Protein AF-A0A819K1G5-F1 (afdb_monomer)

Mean predicted aligned error: 10.21 Å

Foldseek 3Di:
DPDDDDDPVPDPQPPPCVVVDPPDDDDDDDPVLVVCVVVCVVCCVPPNDDDDDDDDDPDQPQVPDDPVPDDGDDDDCSVVVD

pLDDT: mean 75.42, std 11.12, range [54.12, 92.56]

Solvent-accessible surface area (backbone atoms only — not comparable to full-atom values): 5936 Å² total; per-residue (Å²): 127,98,75,86,87,88,82,83,86,76,70,66,64,72,81,60,37,62,81,76,34,96,84,65,80,81,82,81,76,54,72,66,32,64,64,45,43,66,54,52,54,55,46,41,76,76,70,56,80,80,90,79,91,78,87,85,76,96,69,73,79,48,77,81,52,62,77,91,82,49,91,70,80,78,89,77,67,42,80,80,74,104

Secondary structure (DSSP, 8-state):
-------SS-S-HHHHHTTT-TT-PPPPPPHHHHHHHHHHHHHHHHH----------S--GGGGS-TTTS------SGGG--

Radius of gyration: 17.32 Å; Cα contacts (8 Å, |Δi|>4): 35; chains: 1; bounding box: 38×30×46 Å

Sequence (82 aa):
AERIVESTGVLPILVKYQSYLHAGAKKATSYTTNCLSPLAKVVHKKFGTIEAVDGSSNKNWCDGLGATQNIISSSTGDAKAI

Structure (mmCIF, N/CA/C/O backbone):
data_AF-A0A819K1G5-F1
#
_entry.id   AF-A0A819K1G5-F1
#
loop_
_atom_site.group_PDB
_atom_site.id
_atom_site.type_symbol
_atom_site.label_atom_id
_atom_site.label_alt_id
_atom_site.label_comp_id
_atom_site.label_asym_id
_atom_site.label_entity_id
_atom_site.label_seq_id
_atom_site.pdbx_PDB_ins_code
_atom_site.Cartn_x
_atom_site.Cartn_y
_atom_site.Cartn_z
_atom_site.occupancy
_atom_site.B_iso_or_equiv
_atom_site.auth_seq_id
_atom_site.auth_comp_id
_atom_site.auth_asym_id
_atom_site.auth_atom_id
_atom_site.pdbx_PDB_model_num
ATOM 1 N N . ALA A 1 1 ? 11.852 -12.185 -25.311 1.00 54.12 1 ALA A N 1
ATOM 2 C CA . ALA A 1 1 ? 11.306 -12.118 -23.941 1.00 54.12 1 ALA A CA 1
ATOM 3 C C . ALA A 1 1 ? 9.849 -11.697 -24.043 1.00 54.12 1 ALA A C 1
ATOM 5 O O . ALA A 1 1 ? 9.580 -10.709 -24.710 1.00 54.12 1 ALA A O 1
ATOM 6 N N . GLU A 1 2 ? 8.916 -12.460 -23.476 1.00 74.12 2 GLU A N 1
ATOM 7 C CA . GLU A 1 2 ? 7.476 -12.203 -23.651 1.00 74.12 2 GLU A CA 1
ATOM 8 C C . GLU A 1 2 ? 6.994 -10.972 -22.858 1.00 74.12 2 GLU A C 1
ATOM 10 O O . GLU A 1 2 ? 6.036 -10.317 -23.258 1.00 74.12 2 GLU A O 1
ATOM 15 N N . ARG A 1 3 ? 7.665 -10.622 -21.746 1.00 71.75 3 ARG A N 1
ATOM 16 C CA . ARG A 1 3 ? 7.363 -9.444 -20.911 1.00 71.75 3 ARG A CA 1
ATOM 17 C C . ARG A 1 3 ? 8.639 -8.853 -20.309 1.00 71.75 3 ARG A C 1
ATOM 19 O O . ARG A 1 3 ? 9.580 -9.588 -20.018 1.00 71.75 3 ARG A O 1
ATOM 26 N N . ILE A 1 4 ? 8.648 -7.536 -20.109 1.00 75.56 4 ILE A N 1
ATOM 27 C CA . ILE A 1 4 ? 9.705 -6.782 -19.417 1.00 75.56 4 ILE A CA 1
ATOM 28 C C . ILE A 1 4 ? 9.085 -6.212 -18.136 1.00 75.56 4 ILE A C 1
ATOM 30 O O . ILE A 1 4 ? 8.012 -5.615 -18.203 1.00 75.56 4 ILE A O 1
ATOM 34 N N . VAL A 1 5 ? 9.739 -6.399 -16.986 1.00 82.25 5 VAL A N 1
ATOM 35 C CA . VAL A 1 5 ? 9.300 -5.859 -15.686 1.00 82.25 5 VAL A CA 1
ATOM 36 C C . VAL A 1 5 ? 10.207 -4.694 -15.297 1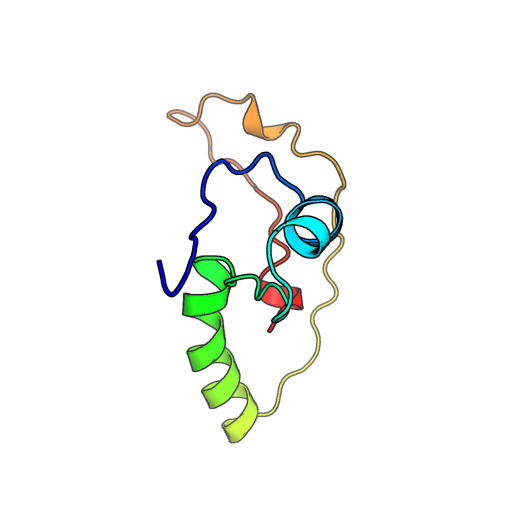.00 82.25 5 VAL A C 1
ATOM 38 O O . VAL A 1 5 ? 11.427 -4.810 -15.363 1.00 82.25 5 VAL A O 1
ATOM 41 N N . GLU A 1 6 ? 9.604 -3.575 -14.906 1.00 80.00 6 GLU A N 1
ATOM 42 C CA . GLU A 1 6 ? 10.292 -2.365 -14.450 1.00 80.00 6 GLU A CA 1
ATOM 43 C C . GLU A 1 6 ? 10.159 -2.251 -12.931 1.00 80.00 6 GLU A C 1
ATOM 45 O O . GLU A 1 6 ? 9.044 -2.323 -12.417 1.00 80.00 6 GLU A O 1
ATOM 50 N N . SER A 1 7 ? 11.275 -2.085 -12.218 1.00 82.44 7 SER A N 1
ATOM 51 C CA . SER A 1 7 ? 11.289 -1.924 -10.755 1.00 82.44 7 SER A CA 1
ATOM 52 C C . SER A 1 7 ? 12.313 -0.885 -10.275 1.00 82.44 7 SER A C 1
ATOM 54 O O . SER A 1 7 ? 12.599 -0.815 -9.081 1.00 82.44 7 SER A O 1
ATOM 56 N N . THR A 1 8 ? 12.891 -0.083 -11.174 1.00 81.31 8 THR A N 1
ATOM 57 C CA . THR A 1 8 ? 13.909 0.924 -10.829 1.00 81.31 8 THR A CA 1
ATOM 58 C C . THR A 1 8 ? 13.315 2.149 -10.138 1.00 81.31 8 THR A C 1
ATOM 60 O O . THR A 1 8 ? 14.056 2.920 -9.537 1.00 81.31 8 THR A O 1
ATOM 63 N N . GLY A 1 9 ? 11.993 2.351 -10.210 1.00 74.69 9 GLY A N 1
ATOM 64 C CA . GLY A 1 9 ? 11.288 3.408 -9.475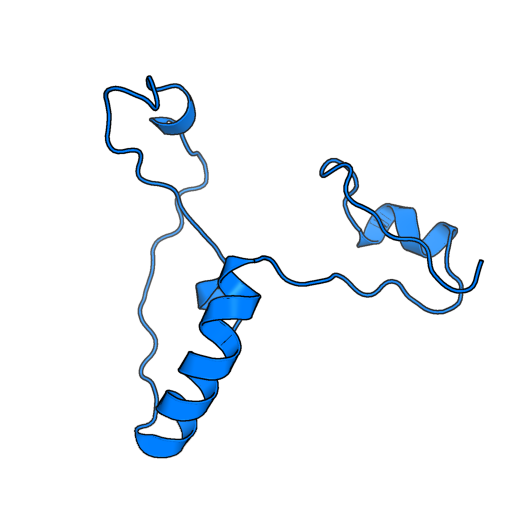 1.00 74.69 9 GLY A CA 1
ATOM 65 C C . GLY A 1 9 ? 11.518 4.829 -10.005 1.00 74.69 9 GLY A C 1
ATOM 66 O O . GLY A 1 9 ? 10.894 5.765 -9.518 1.00 74.69 9 GLY A O 1
ATOM 67 N N . VAL A 1 10 ? 12.369 4.999 -11.022 1.00 69.44 10 VAL A N 1
ATOM 68 C CA . VAL A 1 10 ? 12.731 6.301 -11.613 1.00 69.44 10 VAL A CA 1
ATOM 69 C C . VAL A 1 10 ? 12.128 6.524 -13.000 1.00 69.44 10 VAL A C 1
ATOM 71 O O . VAL A 1 10 ? 12.230 7.616 -13.557 1.00 69.44 10 VAL A O 1
ATOM 74 N N . LEU A 1 11 ? 11.500 5.501 -13.584 1.00 61.62 11 LEU A N 1
ATOM 75 C CA . LEU A 1 11 ? 10.939 5.573 -14.928 1.00 61.62 11 LEU A CA 1
ATOM 76 C C . LEU A 1 11 ? 9.428 5.851 -14.871 1.00 61.62 11 LEU A C 1
ATOM 78 O O . LEU A 1 11 ? 8.654 4.959 -14.517 1.00 61.62 11 LEU A O 1
ATOM 82 N N . PRO A 1 12 ? 8.953 7.050 -15.266 1.00 58.47 12 PRO A N 1
ATOM 83 C CA . PRO A 1 12 ? 7.528 7.261 -15.470 1.00 58.47 12 PRO A CA 1
ATOM 84 C C . PRO A 1 12 ? 7.067 6.389 -16.645 1.00 58.47 12 PRO A C 1
ATOM 86 O O . PRO A 1 12 ? 7.446 6.595 -17.800 1.00 58.47 12 PRO A O 1
ATOM 89 N N . ILE A 1 13 ? 6.247 5.390 -16.317 1.00 63.75 13 ILE A N 1
ATOM 90 C CA . ILE A 1 13 ? 5.859 4.271 -17.188 1.00 63.75 13 ILE A CA 1
ATOM 91 C C . ILE A 1 13 ? 5.342 4.724 -18.561 1.00 63.75 13 ILE A C 1
ATOM 93 O O . ILE A 1 13 ? 5.613 4.070 -19.558 1.00 63.75 13 ILE A O 1
ATOM 97 N N . LEU A 1 14 ? 4.645 5.857 -18.656 1.00 58.38 14 LEU A N 1
ATOM 98 C CA . LEU A 1 14 ? 3.976 6.263 -19.895 1.00 58.38 14 LEU A CA 1
ATOM 99 C C . LEU A 1 14 ? 4.898 6.885 -20.953 1.00 58.38 14 LEU A C 1
ATOM 101 O O . LEU A 1 14 ? 4.701 6.626 -22.135 1.00 58.38 14 LEU A O 1
ATOM 105 N N . VAL A 1 15 ? 5.911 7.663 -20.560 1.00 58.91 15 VAL A N 1
ATOM 106 C CA . VAL A 1 15 ? 6.710 8.442 -21.530 1.00 58.91 15 VAL A CA 1
ATOM 107 C C . VAL A 1 15 ? 7.801 7.593 -22.183 1.00 58.91 15 VAL A C 1
ATOM 109 O O . VAL A 1 15 ? 8.132 7.808 -23.344 1.00 58.91 15 VAL A O 1
ATOM 112 N N . LYS A 1 16 ? 8.344 6.598 -21.466 1.00 58.09 16 LYS A N 1
ATOM 113 C CA . LYS A 1 16 ? 9.463 5.785 -21.966 1.00 58.09 16 LYS A CA 1
ATOM 114 C C . LYS A 1 16 ? 9.040 4.418 -22.520 1.00 58.09 16 LYS A C 1
ATOM 116 O O . LYS A 1 16 ? 9.632 3.981 -23.497 1.00 58.09 16 LYS A O 1
ATOM 121 N N 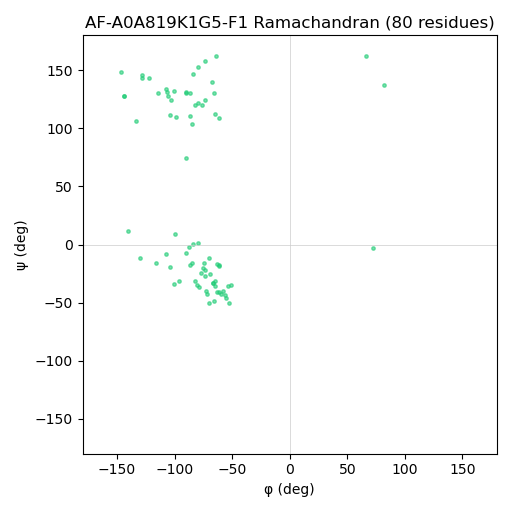. TYR A 1 17 ? 8.014 3.749 -21.970 1.00 58.16 17 TYR A N 1
ATOM 122 C CA . TYR A 1 17 ? 7.637 2.393 -22.422 1.00 58.16 17 TYR A CA 1
ATOM 123 C C . TYR A 1 17 ? 6.871 2.335 -23.741 1.00 58.16 17 TYR A C 1
ATOM 125 O O . TYR A 1 17 ? 6.946 1.308 -24.413 1.00 58.16 17 TYR A O 1
ATOM 133 N N . GLN A 1 18 ? 6.170 3.406 -24.128 1.00 55.78 18 GLN A N 1
ATOM 134 C CA . GLN A 1 18 ? 5.526 3.512 -25.447 1.00 55.78 18 GLN A CA 1
ATOM 135 C C . GLN A 1 18 ? 6.530 3.242 -26.581 1.00 55.78 18 GLN A C 1
ATOM 137 O O . GLN A 1 18 ? 6.200 2.573 -27.552 1.00 55.78 18 GLN A O 1
ATOM 142 N N . SER A 1 19 ? 7.783 3.669 -26.401 1.00 57.41 19 SER A N 1
ATOM 143 C CA . SER A 1 19 ? 8.874 3.460 -27.355 1.00 57.41 19 SER A CA 1
ATOM 144 C C . SER A 1 19 ? 9.437 2.030 -27.365 1.00 57.41 19 SER A C 1
ATOM 146 O O . SER A 1 19 ? 10.074 1.644 -28.339 1.00 57.41 19 SER A O 1
ATOM 148 N N . TYR A 1 20 ? 9.234 1.241 -26.299 1.00 55.56 20 TYR A N 1
ATOM 149 C CA . TYR A 1 20 ? 9.776 -0.123 -26.160 1.00 55.56 20 TYR A CA 1
ATOM 150 C C . TYR A 1 20 ? 8.740 -1.235 -26.391 1.00 55.56 20 TYR A C 1
ATOM 152 O O . TYR A 1 20 ? 9.128 -2.378 -26.627 1.00 55.56 20 TYR A O 1
ATOM 160 N N . LEU A 1 21 ? 7.435 -0.949 -26.307 1.00 56.72 21 LEU A N 1
ATOM 161 C CA . LEU A 1 21 ? 6.376 -1.960 -26.385 1.00 56.72 21 LEU A CA 1
ATOM 162 C C . LEU A 1 21 ? 5.251 -1.539 -27.338 1.00 56.72 21 LEU A C 1
ATOM 164 O O . LEU A 1 21 ? 4.376 -0.758 -26.975 1.00 56.72 21 LEU A O 1
ATOM 168 N N . HIS A 1 22 ? 5.201 -2.173 -28.514 1.00 56.78 22 HIS A N 1
ATOM 169 C CA . HIS A 1 22 ? 4.101 -2.026 -29.481 1.00 56.78 22 HIS A CA 1
ATOM 170 C C . HIS A 1 22 ? 2.732 -2.518 -28.956 1.00 56.78 22 HIS A C 1
ATOM 172 O O . HIS A 1 22 ? 1.704 -2.167 -29.523 1.00 56.78 22 HIS A O 1
ATOM 178 N N . ALA A 1 23 ? 2.697 -3.310 -27.874 1.00 59.59 23 ALA A N 1
ATOM 179 C CA . ALA A 1 23 ? 1.479 -3.917 -27.314 1.00 59.59 23 ALA A CA 1
ATOM 180 C C . ALA A 1 23 ? 0.895 -3.182 -26.085 1.00 59.59 23 ALA A C 1
ATOM 182 O O . ALA A 1 23 ? -0.033 -3.679 -25.446 1.00 59.59 23 ALA A O 1
ATOM 183 N N . GLY A 1 24 ? 1.417 -1.997 -25.753 1.00 64.31 24 GLY A N 1
ATOM 184 C CA . GLY A 1 24 ? 0.955 -1.196 -24.619 1.00 64.31 24 GLY A CA 1
ATOM 185 C C . GLY A 1 24 ? 1.547 -1.636 -23.276 1.00 64.31 24 GLY A C 1
ATOM 186 O O . GLY A 1 24 ? 1.657 -2.819 -22.955 1.00 64.31 24 GLY A O 1
ATOM 187 N N . ALA A 1 25 ? 1.945 -0.656 -22.466 1.00 66.50 25 ALA A N 1
ATOM 188 C CA . ALA A 1 25 ? 2.480 -0.879 -21.128 1.00 66.50 25 ALA A CA 1
ATOM 189 C C . ALA A 1 25 ? 1.344 -0.962 -20.099 1.00 66.50 25 ALA A C 1
ATOM 191 O O . ALA A 1 25 ? 0.485 -0.083 -20.045 1.00 66.50 25 ALA A O 1
ATOM 192 N N . LYS A 1 26 ? 1.353 -1.996 -19.251 1.00 71.69 26 LYS A N 1
ATOM 193 C CA . LYS A 1 26 ? 0.451 -2.110 -18.096 1.00 71.69 26 LYS A CA 1
ATOM 194 C C . LYS A 1 26 ? 1.227 -1.773 -16.828 1.00 71.69 26 LYS A C 1
ATOM 196 O O . LYS A 1 26 ? 2.248 -2.398 -16.554 1.00 71.69 26 LYS A O 1
ATOM 201 N N . LYS A 1 27 ? 0.741 -0.801 -16.054 1.00 76.31 27 LYS A N 1
ATOM 202 C CA . LYS A 1 27 ? 1.292 -0.477 -14.733 1.00 76.31 27 LYS A CA 1
ATOM 203 C C . LYS A 1 27 ? 0.702 -1.436 -13.701 1.00 76.31 27 LYS A C 1
ATOM 205 O O . LYS A 1 27 ? -0.512 -1.466 -13.526 1.00 76.31 27 LYS A O 1
ATOM 210 N N . ALA A 1 28 ? 1.556 -2.200 -13.024 1.00 76.56 28 ALA A N 1
ATOM 211 C CA . ALA A 1 28 ? 1.150 -2.909 -11.817 1.00 76.56 28 ALA A CA 1
ATOM 212 C C . ALA A 1 28 ? 0.853 -1.890 -10.702 1.00 76.56 28 ALA A C 1
ATOM 214 O O . ALA A 1 28 ? 1.545 -0.878 -10.567 1.00 76.56 28 ALA A O 1
ATOM 215 N N . THR A 1 29 ? -0.202 -2.137 -9.938 1.00 82.88 29 THR A N 1
ATOM 216 C CA . THR A 1 29 ? -0.614 -1.328 -8.788 1.00 82.88 29 THR A CA 1
ATOM 217 C C . THR A 1 29 ? 0.318 -1.551 -7.594 1.00 82.88 29 THR A C 1
ATOM 219 O O . THR A 1 29 ? 1.023 -2.560 -7.519 1.00 82.88 29 THR A O 1
ATOM 222 N N . SER A 1 30 ? 0.356 -0.589 -6.669 1.00 85.94 30 SER A N 1
ATOM 223 C CA . SER A 1 30 ? 1.190 -0.654 -5.464 1.00 85.94 30 SER A CA 1
ATOM 224 C C . SER A 1 30 ? 0.770 -1.798 -4.533 1.00 85.94 30 SER A C 1
ATOM 226 O O . SER A 1 30 ? -0.347 -2.318 -4.610 1.00 85.94 30 SER A O 1
ATOM 228 N N . TYR A 1 31 ? 1.665 -2.168 -3.615 1.00 88.12 31 TYR A N 1
ATOM 229 C CA . TYR A 1 31 ? 1.399 -3.206 -2.620 1.00 88.12 31 TYR A CA 1
ATOM 230 C C . TYR A 1 31 ? 0.139 -2.906 -1.790 1.00 88.12 31 TYR A C 1
ATOM 232 O O . TYR A 1 31 ? -0.729 -3.770 -1.676 1.00 88.12 31 TYR A O 1
ATOM 240 N N . THR A 1 32 ? -0.027 -1.674 -1.296 1.00 87.31 32 THR A N 1
ATOM 241 C CA . THR A 1 32 ? -1.210 -1.293 -0.507 1.00 8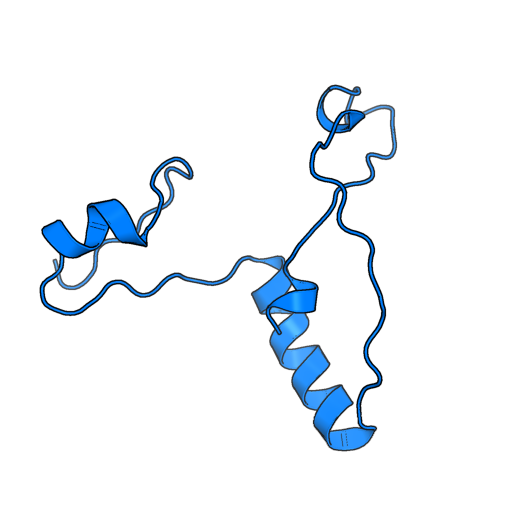7.31 32 THR A CA 1
ATOM 242 C C . THR A 1 32 ? -2.495 -1.388 -1.327 1.00 87.31 32 THR A C 1
ATOM 244 O O . THR A 1 32 ? -3.487 -1.913 -0.828 1.00 87.31 32 THR A O 1
ATOM 247 N N . THR A 1 33 ? -2.484 -0.963 -2.599 1.00 86.81 33 THR A N 1
ATOM 248 C CA . THR A 1 33 ? -3.651 -1.097 -3.494 1.00 86.81 33 THR A CA 1
ATOM 249 C C . THR A 1 33 ? -4.041 -2.565 -3.665 1.00 86.81 33 THR A C 1
ATOM 251 O O . THR A 1 33 ? -5.220 -2.911 -3.591 1.00 86.81 33 THR A O 1
ATOM 254 N N . ASN A 1 34 ? -3.057 -3.452 -3.830 1.00 88.94 34 ASN A N 1
ATOM 255 C CA . ASN A 1 34 ? -3.306 -4.888 -3.977 1.00 88.94 34 ASN A CA 1
ATOM 256 C C . ASN A 1 34 ? -3.911 -5.504 -2.711 1.00 88.94 34 ASN A C 1
ATOM 258 O O . ASN A 1 34 ? -4.760 -6.389 -2.813 1.00 88.94 34 ASN A O 1
ATOM 262 N N . CYS A 1 35 ? -3.513 -5.029 -1.529 1.00 89.00 35 CYS A N 1
ATOM 263 C CA . CYS A 1 35 ? -4.086 -5.469 -0.259 1.00 89.00 35 CYS A CA 1
ATOM 264 C C . CYS A 1 35 ? -5.504 -4.923 -0.029 1.00 89.00 35 CYS A C 1
ATOM 266 O O . CYS A 1 35 ? -6.368 -5.648 0.463 1.00 89.00 35 CYS A O 1
ATOM 268 N N . LEU A 1 36 ? -5.762 -3.663 -0.388 1.00 88.56 36 LEU A N 1
ATOM 269 C CA . LEU A 1 36 ? -7.042 -2.997 -0.131 1.00 88.56 36 LEU A CA 1
ATOM 270 C C . LEU A 1 36 ? -8.130 -3.368 -1.143 1.00 88.56 36 LEU A C 1
ATOM 272 O O . LEU A 1 36 ? -9.294 -3.501 -0.766 1.00 88.56 36 LEU A O 1
ATOM 276 N N . SER A 1 37 ? -7.772 -3.585 -2.409 1.00 89.44 37 SER A N 1
ATOM 277 C CA . SER A 1 37 ? -8.721 -3.858 -3.495 1.00 89.44 37 SER A CA 1
ATOM 278 C C . SER A 1 37 ? -9.703 -5.016 -3.217 1.00 89.44 37 SER A C 1
ATOM 280 O O . SER A 1 37 ? -10.916 -4.808 -3.349 1.00 89.44 37 SER A O 1
ATOM 282 N N . PRO A 1 38 ? -9.271 -6.221 -2.783 1.00 90.88 38 PRO A N 1
ATOM 283 C CA . PRO A 1 38 ? -10.215 -7.304 -2.503 1.00 90.88 38 PRO A CA 1
ATOM 284 C C . PRO A 1 38 ? -11.125 -6.994 -1.307 1.00 90.88 38 PRO A C 1
ATOM 286 O O . PRO A 1 38 ? -12.294 -7.384 -1.316 1.00 90.88 38 PRO A O 1
ATOM 289 N N . LEU A 1 39 ? -10.624 -6.269 -0.303 1.00 88.69 39 LEU A N 1
ATOM 290 C CA . LEU A 1 39 ? -11.396 -5.898 0.880 1.00 88.69 39 LEU A CA 1
ATOM 291 C C . LEU A 1 39 ? -12.476 -4.868 0.532 1.00 88.69 39 LEU A C 1
ATOM 293 O O . LEU A 1 39 ? -13.655 -5.088 0.820 1.00 88.69 39 LEU A O 1
ATOM 297 N N . ALA A 1 40 ? -12.092 -3.794 -0.159 1.00 88.25 40 ALA A N 1
ATOM 298 C 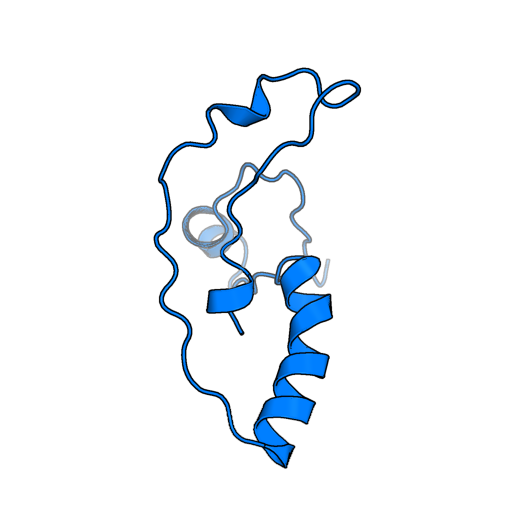CA . ALA A 1 40 ? -13.004 -2.750 -0.612 1.00 88.25 40 ALA A CA 1
ATOM 299 C C . ALA A 1 40 ? -14.117 -3.321 -1.499 1.00 88.25 40 ALA A C 1
ATOM 301 O O . ALA A 1 40 ? -15.286 -2.989 -1.317 1.00 88.25 40 ALA A O 1
ATOM 302 N N . LYS A 1 41 ? -13.792 -4.272 -2.384 1.00 89.19 41 LYS A N 1
ATOM 303 C CA . LYS A 1 41 ? -14.774 -4.941 -3.249 1.00 89.19 41 LYS A CA 1
ATOM 304 C C . LYS A 1 41 ? -15.843 -5.714 -2.472 1.00 89.19 41 LYS A C 1
ATOM 306 O O . LYS A 1 41 ? -17.015 -5.691 -2.851 1.00 89.19 41 LYS A O 1
ATOM 311 N N . VAL A 1 42 ? -15.467 -6.414 -1.401 1.00 91.50 42 VAL A N 1
ATOM 312 C CA . VAL A 1 42 ? -16.421 -7.177 -0.575 1.00 91.50 42 VAL A CA 1
ATOM 313 C C . VAL A 1 42 ? -17.302 -6.241 0.247 1.00 91.50 42 VAL A C 1
ATOM 315 O O . VAL A 1 42 ? -18.510 -6.466 0.329 1.00 91.50 42 VAL A O 1
ATOM 318 N N . VAL A 1 43 ? -16.712 -5.197 0.828 1.00 88.38 43 VAL A N 1
ATOM 319 C CA . VAL A 1 43 ? -17.439 -4.205 1.631 1.00 88.38 43 VAL A CA 1
ATOM 320 C C . VAL A 1 43 ? -18.415 -3.423 0.756 1.00 88.38 43 VAL A C 1
ATOM 322 O O . VAL A 1 43 ? -19.602 -3.383 1.071 1.00 88.38 43 VAL A O 1
ATOM 325 N N . HIS A 1 44 ? -17.961 -2.915 -0.392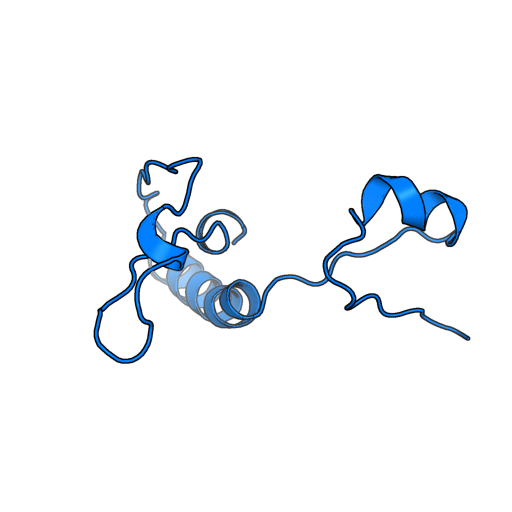 1.00 86.38 44 HIS A N 1
ATOM 326 C CA . HIS A 1 44 ? -18.796 -2.180 -1.342 1.00 86.38 44 HIS A CA 1
ATOM 327 C C . HIS A 1 44 ? -20.009 -3.004 -1.792 1.00 86.38 44 HIS A C 1
ATOM 329 O O . HIS A 1 44 ? -21.135 -2.513 -1.782 1.00 86.38 44 HIS A O 1
ATOM 335 N N . LYS A 1 45 ? -19.808 -4.293 -2.099 1.00 87.88 45 LYS A N 1
ATOM 336 C CA . LYS A 1 45 ? -20.893 -5.194 -2.518 1.00 87.88 45 LYS A CA 1
ATOM 337 C C . LYS A 1 45 ? -21.936 -5.446 -1.422 1.00 87.88 45 LYS A C 1
ATOM 339 O O . LYS A 1 45 ? -23.086 -5.727 -1.747 1.00 87.88 45 LYS A O 1
ATOM 344 N N . LYS A 1 46 ? -21.542 -5.427 -0.146 1.00 88.31 46 LYS A N 1
ATOM 345 C CA . LYS A 1 46 ? -22.423 -5.784 0.979 1.00 88.31 46 LYS A CA 1
ATOM 346 C C . LYS A 1 46 ? -23.080 -4.583 1.655 1.00 88.31 46 LYS A C 1
ATOM 348 O O . LYS A 1 46 ? -24.183 -4.734 2.164 1.00 88.31 46 LYS A O 1
ATOM 353 N N . PHE A 1 47 ? -22.409 -3.435 1.680 1.00 85.19 47 PHE A N 1
ATOM 354 C CA . PHE A 1 47 ? -22.801 -2.305 2.525 1.00 85.19 47 PHE A CA 1
ATOM 355 C C . PHE A 1 47 ? -22.887 -0.969 1.775 1.00 85.19 47 PHE A C 1
ATOM 357 O O . PHE A 1 47 ? -23.427 -0.013 2.324 1.00 85.19 47 PHE A O 1
ATOM 364 N N . GLY A 1 48 ? -22.394 -0.890 0.532 1.00 77.31 48 GLY A N 1
ATOM 365 C CA . GLY A 1 48 ? -22.140 0.396 -0.122 1.00 77.31 48 GLY A CA 1
ATOM 366 C C . GLY A 1 48 ? -21.009 1.168 0.573 1.00 77.31 48 GLY A C 1
ATOM 367 O O . GLY A 1 48 ? -20.622 0.857 1.698 1.00 77.31 48 GLY A O 1
ATOM 368 N N . THR A 1 49 ? -20.433 2.162 -0.103 1.00 73.12 49 THR A N 1
ATOM 369 C CA . THR A 1 49 ? -19.341 2.979 0.456 1.00 73.12 49 THR A CA 1
ATOM 370 C C . THR A 1 49 ? -19.681 4.457 0.312 1.00 73.12 49 THR A C 1
ATOM 372 O O . THR A 1 49 ? -20.274 4.849 -0.691 1.00 73.12 49 THR A O 1
ATOM 375 N N . ILE A 1 50 ? -19.304 5.268 1.301 1.00 69.75 50 ILE A N 1
ATOM 376 C CA . ILE A 1 50 ? -19.397 6.733 1.257 1.00 69.75 50 ILE A CA 1
ATOM 377 C C . ILE A 1 50 ? -17.972 7.270 1.105 1.00 69.75 50 ILE A C 1
ATOM 379 O O . ILE A 1 50 ? -17.066 6.783 1.782 1.00 69.75 50 ILE A O 1
ATOM 383 N N . GLU A 1 51 ? -17.762 8.219 0.192 1.00 68.31 51 GLU A N 1
ATOM 384 C CA . GLU A 1 51 ? -16.437 8.790 -0.067 1.00 68.31 51 GLU A CA 1
ATOM 385 C C . GLU A 1 51 ? -15.921 9.575 1.147 1.00 68.31 51 GLU A C 1
ATOM 387 O O . GLU A 1 51 ? -16.618 10.427 1.701 1.00 68.31 51 GLU A O 1
ATOM 392 N N . ALA A 1 52 ? -14.680 9.294 1.547 1.00 64.00 52 ALA A N 1
ATOM 393 C CA . ALA A 1 52 ? -13.956 10.085 2.532 1.00 64.00 52 ALA A CA 1
ATOM 394 C C . ALA A 1 52 ? -13.170 11.197 1.817 1.00 64.00 52 ALA A C 1
ATOM 396 O O . ALA A 1 52 ? -12.472 10.946 0.835 1.00 64.00 52 ALA A O 1
ATOM 397 N N . VAL A 1 53 ? -13.297 12.438 2.295 1.00 64.62 53 VAL A N 1
ATOM 398 C CA . VAL A 1 53 ? -12.545 13.588 1.775 1.00 64.62 53 VAL A CA 1
ATOM 399 C C . VAL A 1 53 ? -11.188 13.649 2.468 1.00 64.62 53 VAL A C 1
ATOM 401 O O . VAL A 1 53 ? -11.090 14.101 3.607 1.00 64.62 53 VAL A O 1
ATOM 404 N N . ASP A 1 54 ? -10.145 13.236 1.751 1.00 64.44 54 ASP A N 1
ATOM 405 C CA . ASP A 1 54 ? -8.758 13.366 2.198 1.00 64.44 54 ASP A CA 1
ATOM 406 C C . ASP A 1 54 ? -8.065 14.564 1.527 1.00 64.44 54 ASP A C 1
ATOM 408 O O . ASP A 1 54 ? -8.100 14.742 0.305 1.00 64.44 54 ASP A O 1
ATOM 412 N N . GLY A 1 55 ? -7.389 15.389 2.332 1.00 66.12 55 GLY A N 1
ATOM 413 C CA . GLY A 1 55 ? -6.521 16.468 1.858 1.00 66.12 55 GLY A CA 1
ATOM 414 C C . GLY A 1 55 ? -5.104 15.959 1.590 1.00 66.12 55 GLY A C 1
ATOM 415 O O . GLY A 1 55 ? -4.367 15.647 2.521 1.00 66.12 55 GLY A O 1
ATOM 416 N N . SER A 1 56 ? -4.693 15.892 0.323 1.00 62.22 56 SER A N 1
ATOM 417 C CA . SER A 1 56 ? -3.334 15.473 -0.050 1.00 62.22 56 SER A CA 1
ATOM 418 C C . SER A 1 56 ? -2.332 16.623 0.118 1.00 62.22 56 SER A C 1
ATOM 420 O O . SER A 1 56 ? -2.465 17.661 -0.530 1.00 62.22 56 SER A O 1
ATOM 422 N N . SER A 1 57 ? -1.295 16.434 0.939 1.00 63.97 57 SER A N 1
ATOM 423 C CA . SER A 1 57 ? -0.157 17.362 1.046 1.00 63.97 57 SER A CA 1
ATOM 424 C C . SER A 1 57 ? 0.945 16.978 0.052 1.00 63.97 57 SER A C 1
ATOM 426 O O . SER A 1 57 ? 1.345 15.822 -0.013 1.00 63.97 57 SER A O 1
ATOM 428 N N . ASN A 1 58 ? 1.457 17.947 -0.714 1.00 63.12 58 ASN A N 1
ATOM 429 C CA . ASN A 1 58 ? 2.410 17.725 -1.815 1.00 63.12 58 ASN A CA 1
ATOM 430 C C . ASN A 1 58 ? 3.881 17.524 -1.383 1.00 63.12 58 ASN A C 1
ATOM 432 O O . ASN A 1 58 ? 4.748 17.390 -2.245 1.00 63.12 58 ASN A O 1
ATOM 436 N N . LYS A 1 59 ? 4.203 17.527 -0.079 1.00 69.00 59 LYS A N 1
ATOM 437 C CA . LYS A 1 59 ? 5.574 17.272 0.405 1.00 69.00 59 LYS A CA 1
ATOM 438 C C . LYS A 1 59 ? 5.611 16.493 1.724 1.00 69.00 59 LYS A C 1
ATOM 440 O O . LYS A 1 59 ? 5.028 16.923 2.721 1.00 69.00 59 LYS A O 1
ATOM 445 N N . ASN A 1 60 ? 6.378 15.403 1.748 1.00 65.19 60 ASN A N 1
ATOM 446 C CA . ASN A 1 60 ? 6.641 14.602 2.943 1.00 65.19 60 ASN A CA 1
ATOM 447 C C . ASN A 1 60 ? 7.889 15.118 3.677 1.00 65.19 60 ASN A C 1
ATOM 449 O O . ASN A 1 60 ? 8.957 14.517 3.637 1.00 65.19 60 ASN A O 1
ATOM 453 N N . TRP A 1 61 ? 7.770 16.251 4.371 1.00 72.31 61 TRP A N 1
ATOM 454 C CA . TRP A 1 61 ? 8.873 16.775 5.195 1.00 72.31 61 TRP A CA 1
ATOM 455 C C . TRP A 1 61 ? 9.279 15.820 6.340 1.00 72.31 61 TRP A C 1
ATOM 457 O O . TRP A 1 61 ? 10.378 15.933 6.876 1.00 72.31 61 TRP A O 1
ATOM 467 N N . CYS A 1 62 ? 8.402 14.871 6.682 1.00 72.69 62 CYS A N 1
ATOM 468 C CA . CYS A 1 62 ? 8.597 13.868 7.723 1.00 72.69 62 CYS A CA 1
ATOM 469 C C . CYS A 1 62 ? 9.595 12.759 7.344 1.00 72.69 62 CYS A C 1
ATOM 471 O O . CYS A 1 62 ? 10.164 12.149 8.244 1.00 72.69 62 CYS A O 1
ATOM 473 N N . ASP A 1 63 ? 9.845 12.510 6.051 1.00 73.75 63 ASP A N 1
ATOM 474 C CA . ASP A 1 63 ? 10.689 11.387 5.598 1.00 73.75 63 ASP A CA 1
ATOM 475 C C . ASP A 1 63 ? 12.183 11.584 5.937 1.00 73.75 63 ASP A C 1
ATOM 477 O O . ASP A 1 63 ? 12.974 10.648 5.851 1.00 73.75 63 ASP A O 1
ATOM 481 N N . GLY A 1 64 ? 12.577 12.795 6.352 1.00 77.44 64 GLY A N 1
ATOM 482 C CA . GLY A 1 64 ? 13.916 13.102 6.868 1.00 77.44 64 GLY A CA 1
ATOM 483 C C . GLY A 1 64 ? 14.091 12.873 8.375 1.00 77.44 64 GLY A C 1
ATOM 484 O O . GLY A 1 64 ? 15.184 13.096 8.894 1.00 77.44 64 GLY A O 1
ATOM 485 N N . LEU A 1 65 ? 13.036 12.470 9.094 1.00 77.25 65 LEU A N 1
ATOM 486 C CA . LEU A 1 65 ? 13.112 12.144 10.520 1.00 77.25 65 LEU A CA 1
ATOM 487 C C . LEU A 1 65 ? 13.689 10.736 10.725 1.00 77.25 65 LEU A C 1
ATOM 489 O O . LEU A 1 65 ? 13.546 9.852 9.882 1.00 77.25 65 LEU A O 1
ATOM 493 N N . GLY A 1 66 ? 14.335 10.507 11.871 1.00 81.88 66 GLY A N 1
ATOM 494 C CA . GLY A 1 66 ? 14.874 9.193 12.219 1.00 81.88 66 GLY A CA 1
ATOM 495 C C . GLY A 1 66 ? 13.770 8.136 12.314 1.00 81.88 66 GLY A C 1
ATOM 496 O O . GLY A 1 66 ? 13.008 8.120 13.280 1.00 81.88 66 GLY A O 1
ATOM 497 N N . ALA A 1 67 ? 13.719 7.217 11.345 1.00 82.38 67 ALA A N 1
ATOM 498 C CA . ALA A 1 67 ? 12.687 6.177 11.257 1.00 82.38 67 ALA A CA 1
ATOM 499 C C . ALA A 1 67 ? 12.651 5.214 12.459 1.00 82.38 67 ALA A C 1
ATOM 501 O O . ALA A 1 67 ? 11.653 4.537 12.680 1.00 82.38 67 ALA A O 1
ATOM 502 N N . THR A 1 68 ? 13.728 5.141 13.243 1.00 86.75 68 THR A N 1
ATOM 503 C CA . THR A 1 68 ? 13.823 4.268 14.423 1.00 86.75 68 THR A CA 1
ATOM 504 C C . THR A 1 68 ? 13.274 4.897 15.699 1.00 86.75 68 THR A C 1
ATOM 506 O O . THR A 1 68 ? 13.019 4.178 16.661 1.00 86.75 68 THR A O 1
ATOM 509 N N . GLN A 1 69 ? 13.119 6.222 15.731 1.00 92.56 69 GLN A N 1
ATOM 510 C CA . GLN A 1 69 ? 12.772 6.965 16.947 1.00 92.56 69 GLN A CA 1
ATOM 511 C C . GLN A 1 69 ? 11.413 7.661 16.848 1.00 92.56 69 GLN A C 1
ATOM 513 O O . GLN A 1 69 ? 10.848 8.045 17.870 1.00 92.56 69 GLN A O 1
ATOM 518 N N . ASN A 1 70 ? 10.865 7.797 15.637 1.00 86.81 70 ASN A N 1
ATOM 519 C CA . ASN A 1 70 ? 9.671 8.590 15.388 1.00 86.81 70 ASN A CA 1
ATOM 520 C C . ASN A 1 70 ? 8.610 7.794 14.627 1.00 86.81 70 ASN A C 1
ATOM 522 O O . ASN A 1 70 ? 8.911 7.011 13.728 1.00 86.81 70 ASN A O 1
ATOM 526 N N . ILE A 1 71 ? 7.344 8.076 14.938 1.00 88.44 71 ILE A N 1
ATOM 527 C CA . ILE A 1 71 ? 6.224 7.704 14.072 1.00 88.44 71 ILE A CA 1
ATOM 528 C C . ILE A 1 71 ? 6.215 8.684 12.894 1.00 88.44 71 ILE A C 1
ATOM 530 O O . ILE A 1 71 ? 6.099 9.894 13.097 1.00 88.44 71 ILE A O 1
ATOM 534 N N . ILE A 1 72 ? 6.345 8.163 11.672 1.00 84.44 72 ILE A N 1
ATOM 535 C CA . ILE A 1 72 ? 6.374 8.962 10.441 1.00 84.44 72 ILE A CA 1
ATOM 536 C C . ILE A 1 72 ? 5.029 8.831 9.734 1.00 84.44 72 ILE A C 1
ATOM 538 O O . ILE A 1 72 ? 4.686 7.776 9.199 1.00 84.44 72 ILE A O 1
ATOM 542 N N . SER A 1 73 ? 4.269 9.922 9.714 1.00 81.38 73 SER A N 1
ATOM 543 C CA . SER A 1 73 ? 3.059 10.013 8.900 1.00 81.38 73 SER A CA 1
ATOM 544 C C . SER A 1 73 ? 3.437 10.177 7.429 1.00 81.38 73 SER A C 1
ATOM 546 O O . SER A 1 73 ? 4.142 11.125 7.081 1.00 81.38 73 SER A O 1
ATOM 548 N N . SER A 1 74 ? 2.930 9.290 6.571 1.00 81.75 74 SER A N 1
ATOM 549 C CA . SER A 1 74 ? 3.124 9.339 5.119 1.00 81.75 74 SER A CA 1
ATOM 550 C C . SER A 1 74 ? 1.781 9.401 4.398 1.00 81.75 74 SER A C 1
ATOM 552 O O . SER A 1 74 ? 0.800 8.797 4.833 1.00 81.75 74 SER A O 1
ATOM 554 N N . SER A 1 75 ? 1.730 10.158 3.302 1.00 82.69 75 SER A N 1
ATOM 555 C CA . SER A 1 75 ? 0.559 10.208 2.427 1.00 82.69 75 SER A CA 1
ATOM 556 C C . SER A 1 75 ? 0.589 9.045 1.432 1.00 82.69 75 SER A C 1
ATOM 558 O O . SER A 1 75 ? 1.651 8.584 1.016 1.00 82.69 75 SER A O 1
ATOM 560 N N . THR A 1 76 ? -0.575 8.518 1.055 1.00 81.25 76 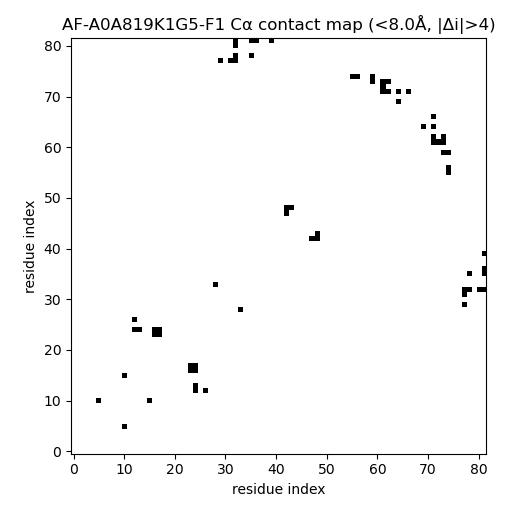THR A N 1
ATOM 561 C CA . THR A 1 76 ? -0.675 7.407 0.099 1.00 81.25 76 THR A CA 1
ATOM 562 C C . THR A 1 76 ? -1.913 7.578 -0.773 1.00 81.25 76 THR A C 1
ATOM 564 O O . THR A 1 76 ? -3.016 7.754 -0.269 1.00 81.25 76 THR A O 1
ATOM 567 N N . GLY A 1 77 ? -1.732 7.516 -2.096 1.00 81.81 77 GLY A N 1
ATOM 568 C CA . GLY A 1 77 ? -2.819 7.634 -3.078 1.00 81.81 77 GLY A CA 1
ATOM 569 C C . GLY A 1 77 ? -3.574 6.329 -3.354 1.00 81.81 77 GLY A C 1
ATOM 570 O O . GLY A 1 77 ? -4.486 6.316 -4.175 1.00 81.81 77 GLY A O 1
ATOM 571 N N . ASP A 1 78 ? -3.201 5.237 -2.689 1.00 82.75 78 ASP A N 1
ATOM 572 C CA . ASP A 1 78 ? -3.711 3.889 -2.964 1.00 82.75 78 ASP A CA 1
ATOM 573 C C . ASP A 1 78 ? -5.202 3.742 -2.640 1.00 82.75 78 ASP A C 1
ATOM 575 O O . ASP A 1 78 ? -5.921 3.057 -3.360 1.00 82.75 78 ASP A O 1
ATOM 579 N N . ALA A 1 79 ? -5.692 4.444 -1.612 1.00 79.56 79 ALA A N 1
ATOM 580 C CA . ALA A 1 79 ? -7.114 4.457 -1.263 1.00 79.56 79 ALA A C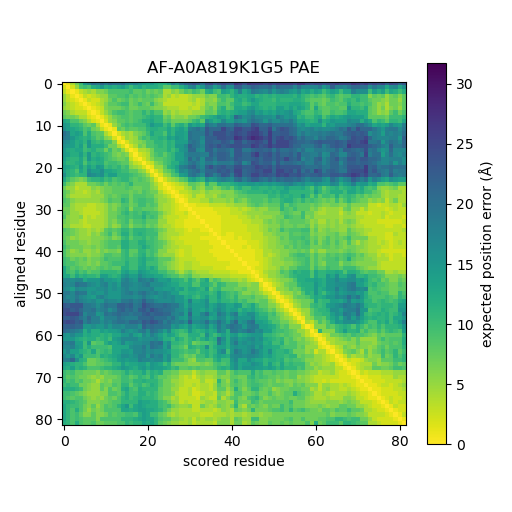A 1
ATOM 581 C C . ALA A 1 79 ? -7.985 5.184 -2.303 1.00 79.56 79 ALA A C 1
ATOM 583 O O . ALA A 1 79 ? -9.163 4.879 -2.432 1.00 79.56 79 ALA A O 1
ATOM 584 N N . LYS A 1 80 ? -7.411 6.119 -3.071 1.00 80.00 80 LYS A N 1
ATOM 585 C CA . LYS A 1 80 ? -8.102 6.815 -4.168 1.00 80.00 80 LYS A CA 1
ATOM 586 C C . LYS A 1 80 ? -8.050 6.032 -5.486 1.00 80.00 80 LYS A C 1
ATOM 588 O O . LYS A 1 80 ? -8.763 6.360 -6.428 1.00 80.00 80 LYS A O 1
ATOM 593 N N . ALA A 1 81 ? -7.160 5.045 -5.581 1.00 76.06 81 ALA A N 1
ATOM 594 C CA . ALA A 1 81 ? -6.949 4.250 -6.787 1.00 76.06 81 ALA A CA 1
ATOM 595 C C . ALA A 1 81 ? -7.831 2.986 -6.859 1.00 76.06 81 ALA A C 1
ATOM 597 O O . ALA A 1 81 ? -7.806 2.304 -7.887 1.00 76.06 81 ALA A O 1
ATOM 598 N N . ILE A 1 82 ? -8.556 2.667 -5.781 1.00 77.38 82 ILE A N 1
ATOM 599 C CA . ILE A 1 82 ? -9.515 1.553 -5.670 1.00 77.38 82 ILE A CA 1
ATOM 600 C C . ILE A 1 82 ? -10.943 2.012 -5.953 1.00 77.38 82 ILE A C 1
ATOM 602 O O . ILE A 1 82 ? -11.709 1.154 -6.446 1.00 77.38 82 ILE A O 1
#

InterPro domains:
  IPR020831 Glyceraldehyde/Erythrose phosphate dehydrogenase family [PTHR10836] (29-82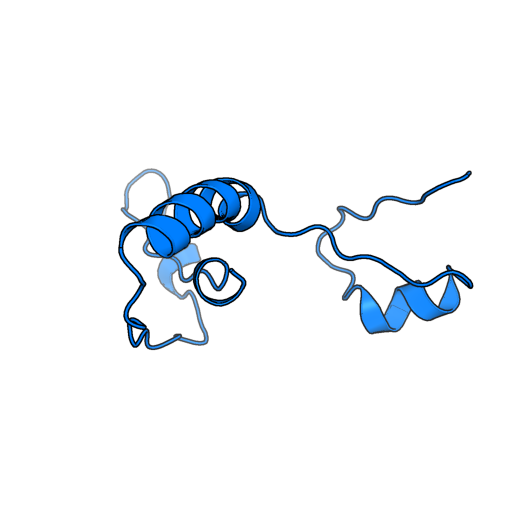)

Organism: NCBI:txid392033